Protein AF-A0A950Q764-F1 (afdb_monomer_lite)

Radius of gyration: 19.35 Å; chains: 1; bounding box: 44×57×38 Å

pLDDT: mean 78.66, std 14.97, range [42.09, 91.75]

Structure (mmCIF, N/CA/C/O backbone):
data_AF-A0A950Q764-F1
#
_entry.id   AF-A0A950Q764-F1
#
loop_
_atom_site.group_PDB
_atom_site.id
_atom_site.type_symbol
_atom_site.label_atom_id
_atom_site.label_alt_id
_atom_site.label_comp_id
_atom_site.label_asym_id
_atom_site.label_entity_id
_atom_site.label_seq_id
_atom_site.pdbx_PDB_ins_code
_atom_site.Cartn_x
_atom_site.Cartn_y
_atom_site.Cartn_z
_atom_site.occupancy
_atom_site.B_iso_or_equiv
_atom_site.auth_seq_id
_atom_site.auth_comp_id
_atom_site.auth_asym_id
_atom_site.auth_atom_id
_atom_site.pdbx_PDB_model_num
ATOM 1 N N . MET A 1 1 ? -4.752 4.961 -10.569 1.00 69.31 1 MET A N 1
ATOM 2 C CA . MET A 1 1 ? -4.796 4.994 -9.084 1.00 69.31 1 MET A CA 1
ATOM 3 C C . MET A 1 1 ? -5.908 4.125 -8.501 1.00 69.31 1 MET A C 1
ATOM 5 O O . MET A 1 1 ? -5.577 3.250 -7.717 1.00 69.31 1 MET A O 1
ATOM 9 N N . MET A 1 2 ? -7.181 4.282 -8.901 1.00 83.69 2 MET A N 1
ATOM 10 C CA . MET A 1 2 ? -8.283 3.459 -8.363 1.00 83.69 2 MET A CA 1
ATOM 11 C C . MET A 1 2 ? -8.080 1.952 -8.569 1.00 83.69 2 MET A C 1
ATOM 13 O O . MET A 1 2 ? -8.343 1.177 -7.660 1.00 83.69 2 MET A O 1
ATOM 17 N N . GLN A 1 3 ? -7.528 1.536 -9.712 1.00 87.12 3 GLN A N 1
ATOM 18 C CA . GLN A 1 3 ? -7.229 0.122 -9.975 1.00 87.12 3 GLN A CA 1
ATOM 19 C C . GLN A 1 3 ? -6.289 -0.501 -8.930 1.00 87.12 3 GLN A C 1
ATOM 21 O O . GLN A 1 3 ? -6.529 -1.628 -8.520 1.00 87.12 3 GLN A O 1
ATOM 26 N N . VAL A 1 4 ? -5.285 0.241 -8.440 1.00 86.62 4 VAL A N 1
ATOM 27 C CA . VAL A 1 4 ? -4.339 -0.244 -7.413 1.00 86.62 4 VAL A CA 1
ATOM 28 C C . VAL A 1 4 ? -5.055 -0.502 -6.097 1.00 86.62 4 VAL A C 1
ATOM 30 O O . VAL A 1 4 ? -4.861 -1.545 -5.479 1.00 86.62 4 VAL A O 1
ATOM 33 N N . LEU A 1 5 ? -5.919 0.429 -5.688 1.00 86.81 5 LEU A N 1
ATOM 34 C CA . LEU A 1 5 ? -6.732 0.260 -4.490 1.00 86.81 5 LEU A CA 1
ATOM 35 C C . LEU A 1 5 ? -7.678 -0.938 -4.633 1.00 86.81 5 LEU A C 1
ATOM 37 O O . LEU A 1 5 ? -7.762 -1.749 -3.720 1.00 86.81 5 LEU A O 1
ATOM 41 N N . VAL A 1 6 ? -8.343 -1.087 -5.782 1.00 88.81 6 VAL A N 1
ATOM 42 C CA . VAL A 1 6 ? -9.248 -2.216 -6.045 1.00 88.81 6 VAL A CA 1
ATOM 43 C C . VAL A 1 6 ? -8.496 -3.547 -6.050 1.00 88.81 6 VAL A C 1
ATOM 45 O O . VAL A 1 6 ? -8.977 -4.502 -5.450 1.00 88.81 6 VAL A O 1
ATOM 48 N N . ALA A 1 7 ? -7.320 -3.622 -6.676 1.00 89.88 7 ALA A N 1
ATOM 49 C CA . ALA A 1 7 ? -6.490 -4.826 -6.688 1.00 89.88 7 ALA A CA 1
ATOM 50 C C . ALA A 1 7 ? -6.086 -5.236 -5.264 1.00 89.88 7 ALA A C 1
ATOM 52 O O . ALA A 1 7 ? -6.306 -6.374 -4.855 1.00 89.88 7 ALA A O 1
ATOM 53 N N . LEU A 1 8 ? -5.581 -4.286 -4.470 1.00 88.75 8 LEU A N 1
ATOM 54 C CA . LEU A 1 8 ? -5.193 -4.531 -3.080 1.00 88.75 8 LEU A CA 1
ATOM 55 C C . LEU A 1 8 ? -6.392 -4.857 -2.175 1.00 88.75 8 LEU A C 1
ATOM 57 O O . LEU A 1 8 ? -6.277 -5.695 -1.284 1.00 88.75 8 LEU A O 1
ATOM 61 N N . ALA A 1 9 ? -7.551 -4.237 -2.407 1.00 87.81 9 ALA A N 1
ATOM 62 C CA . ALA A 1 9 ? -8.778 -4.545 -1.676 1.00 87.81 9 ALA A CA 1
ATOM 63 C C . ALA A 1 9 ? -9.300 -5.950 -2.013 1.00 87.81 9 ALA A C 1
ATOM 65 O O . ALA A 1 9 ? -9.686 -6.691 -1.112 1.00 87.81 9 ALA A O 1
ATOM 66 N N . ARG A 1 10 ? -9.250 -6.350 -3.292 1.00 88.56 10 ARG A N 1
ATOM 67 C CA . ARG A 1 10 ? -9.607 -7.706 -3.747 1.00 88.56 10 ARG A CA 1
ATOM 68 C C . ARG A 1 10 ? -8.662 -8.772 -3.206 1.00 88.56 10 ARG A C 1
ATOM 70 O O . ARG A 1 10 ? -9.107 -9.880 -2.938 1.00 88.56 10 ARG A O 1
ATOM 77 N N . ALA A 1 11 ? -7.391 -8.430 -3.007 1.00 88.12 11 ALA A N 1
ATOM 78 C CA . ALA A 1 11 ? -6.419 -9.314 -2.373 1.00 88.12 11 ALA A CA 1
ATOM 79 C C . ALA A 1 11 ? -6.758 -9.617 -0.899 1.00 88.12 11 ALA A C 1
ATOM 81 O O . ALA A 1 11 ? -6.200 -10.553 -0.338 1.00 88.12 11 ALA A O 1
ATOM 82 N N . ASN A 1 12 ? -7.665 -8.854 -0.270 1.00 84.62 12 ASN A N 1
ATOM 83 C CA . ASN A 1 12 ? -8.212 -9.105 1.067 1.00 84.62 12 ASN A CA 1
ATOM 84 C C . ASN A 1 12 ? -7.142 -9.407 2.140 1.00 84.62 12 ASN A C 1
ATOM 86 O O . ASN A 1 12 ? -7.274 -10.334 2.934 1.00 84.62 12 ASN A O 1
ATOM 90 N N . GLY A 1 13 ? -6.050 -8.637 2.143 1.00 83.88 13 GLY A N 1
ATOM 91 C CA . GLY A 1 13 ? -4.929 -8.832 3.070 1.00 83.88 13 GLY A CA 1
ATOM 92 C C . GLY A 1 13 ? -3.786 -9.703 2.544 1.00 83.88 13 GLY A C 1
ATOM 93 O O . GLY A 1 13 ? -2.748 -9.783 3.203 1.00 83.88 13 GLY A O 1
ATOM 94 N N . ALA A 1 14 ? -3.913 -10.300 1.357 1.00 88.25 14 ALA A N 1
ATOM 95 C CA . ALA A 1 14 ? -2.788 -10.927 0.674 1.00 88.25 14 ALA A CA 1
ATOM 96 C C . ALA A 1 14 ? -1.778 -9.881 0.173 1.00 88.25 14 ALA A C 1
ATOM 98 O O . ALA A 1 14 ? -2.097 -8.70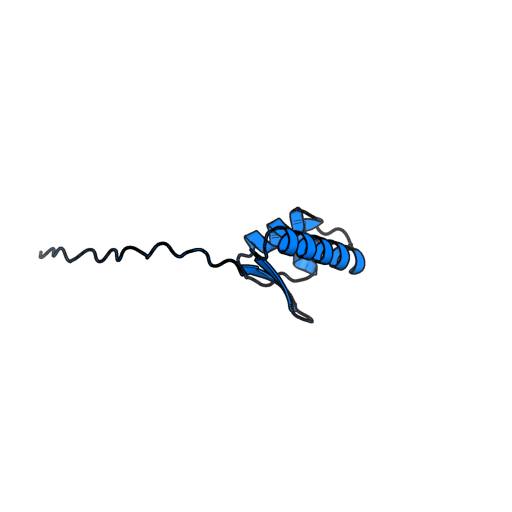9 -0.056 1.00 88.25 14 ALA A O 1
ATOM 99 N N . VAL A 1 15 ? -0.530 -10.321 0.022 1.00 91.25 15 VAL A N 1
ATOM 100 C CA . VAL A 1 15 ? 0.564 -9.486 -0.474 1.00 91.25 15 VAL A CA 1
ATOM 101 C C . VAL A 1 15 ? 0.560 -9.537 -1.996 1.00 91.25 15 VAL A C 1
ATOM 103 O O . VAL A 1 15 ? 0.683 -10.612 -2.577 1.00 91.25 15 VAL A O 1
ATOM 106 N N . LEU A 1 16 ? 0.439 -8.379 -2.642 1.00 91.12 16 LEU A N 1
ATOM 107 C CA . LEU A 1 16 ? 0.600 -8.254 -4.086 1.00 91.12 16 LEU A CA 1
ATOM 108 C C . LEU A 1 16 ? 2.010 -7.778 -4.412 1.00 91.12 16 LEU A C 1
ATOM 110 O O . LEU A 1 16 ? 2.434 -6.700 -3.984 1.00 91.12 16 LEU A O 1
ATOM 114 N N . SER A 1 17 ? 2.727 -8.572 -5.201 1.00 90.94 17 SER A N 1
ATOM 115 C CA . SER A 1 17 ? 4.034 -8.194 -5.730 1.00 90.94 17 SER A CA 1
ATOM 116 C C . SER A 1 17 ? 3.936 -7.046 -6.725 1.00 90.94 17 SER A C 1
ATOM 118 O O . SER A 1 17 ? 2.870 -6.732 -7.260 1.00 90.94 17 SER A O 1
ATOM 120 N N . ARG A 1 18 ? 5.075 -6.398 -6.978 1.00 87.31 18 ARG A N 1
ATOM 121 C CA . ARG A 1 18 ? 5.149 -5.273 -7.912 1.00 87.31 18 ARG A CA 1
ATOM 122 C C . ARG A 1 18 ? 4.711 -5.693 -9.320 1.00 87.31 18 ARG A C 1
ATOM 124 O O . ARG A 1 18 ? 3.874 -5.016 -9.908 1.00 87.31 18 ARG A O 1
ATOM 131 N N . ASP A 1 19 ? 5.192 -6.836 -9.798 1.00 87.25 19 ASP A N 1
ATOM 132 C CA . ASP A 1 19 ? 4.803 -7.425 -11.084 1.00 87.25 19 ASP A CA 1
ATOM 133 C C . ASP A 1 19 ? 3.308 -7.735 -11.156 1.00 87.25 19 ASP A C 1
ATOM 135 O O . ASP A 1 19 ? 2.658 -7.457 -12.161 1.00 87.25 19 ASP A O 1
ATOM 139 N N . GLU A 1 20 ? 2.727 -8.230 -10.063 1.00 88.94 20 GLU A N 1
ATOM 140 C CA . GLU A 1 20 ? 1.300 -8.535 -10.001 1.00 88.94 20 GLU A CA 1
ATOM 141 C C . GLU A 1 20 ? 0.449 -7.259 -10.047 1.00 88.94 20 GLU A C 1
ATOM 143 O O . GLU A 1 20 ? -0.556 -7.201 -10.756 1.00 88.94 20 GLU A O 1
ATOM 148 N N . LEU A 1 21 ? 0.883 -6.191 -9.372 1.00 87.69 21 LEU A N 1
ATOM 149 C CA . LEU A 1 21 ? 0.252 -4.876 -9.488 1.00 87.69 21 LEU A CA 1
ATOM 150 C C . LEU A 1 21 ? 0.363 -4.315 -10.909 1.00 87.69 21 LEU A C 1
ATOM 152 O O . LEU A 1 21 ? -0.625 -3.794 -11.427 1.00 87.69 21 LEU A O 1
ATOM 156 N N . ILE A 1 22 ? 1.527 -4.443 -11.553 1.00 88.06 22 ILE A N 1
ATOM 157 C CA . ILE A 1 22 ? 1.734 -4.037 -12.952 1.00 88.06 22 ILE A CA 1
ATOM 158 C C . ILE A 1 22 ? 0.782 -4.808 -13.875 1.00 88.06 22 ILE A C 1
ATOM 160 O O . ILE A 1 22 ? 0.081 -4.212 -14.698 1.00 88.06 22 ILE A O 1
ATOM 164 N N . ARG A 1 23 ? 0.692 -6.126 -13.695 1.00 88.31 23 ARG A N 1
ATOM 165 C CA . ARG A 1 23 ? -0.180 -7.008 -14.471 1.00 88.31 23 ARG A CA 1
ATOM 166 C C . ARG A 1 23 ? -1.655 -6.649 -14.295 1.00 88.31 23 ARG A C 1
ATOM 168 O O . ARG A 1 23 ? -2.348 -6.450 -15.288 1.00 88.31 23 ARG A O 1
ATOM 175 N N . GLN A 1 24 ? -2.128 -6.508 -13.055 1.00 88.50 24 GLN A N 1
ATOM 176 C CA . GLN A 1 24 ? -3.543 -6.259 -12.760 1.00 88.50 24 GLN A CA 1
ATOM 177 C C . GLN A 1 24 ? -3.999 -4.828 -13.075 1.00 88.50 24 GLN A C 1
ATOM 179 O O . GLN A 1 24 ? -5.124 -4.628 -13.527 1.00 88.50 24 GLN A O 1
ATOM 184 N N . CYS A 1 25 ? -3.162 -3.821 -12.817 1.00 86.75 25 CYS A N 1
ATOM 185 C CA . CYS A 1 25 ? -3.575 -2.419 -12.931 1.00 86.75 25 CYS A CA 1
ATOM 186 C C . CYS A 1 25 ? -3.190 -1.788 -14.271 1.00 86.75 25 CYS A C 1
ATOM 188 O O . CYS A 1 25 ? -3.895 -0.901 -14.745 1.00 86.75 25 CYS A O 1
ATOM 190 N N . TRP A 1 26 ? -2.098 -2.240 -14.889 1.00 87.50 26 TRP A N 1
ATOM 191 C CA . TRP A 1 26 ? -1.580 -1.678 -16.140 1.00 87.50 26 TRP A CA 1
ATOM 192 C C . TRP A 1 26 ? -1.563 -2.679 -17.299 1.00 87.50 26 TRP A C 1
ATOM 194 O O . TRP A 1 26 ? -1.064 -2.350 -18.375 1.00 87.50 26 TRP A O 1
ATOM 204 N N . GLY A 1 27 ? -2.117 -3.882 -17.112 1.00 83.50 27 GLY A N 1
ATOM 205 C CA . GLY A 1 27 ? -2.239 -4.882 -18.175 1.00 83.50 27 GLY A CA 1
ATOM 206 C C . GLY A 1 27 ? -0.891 -5.371 -18.705 1.00 83.50 27 GLY A C 1
ATOM 207 O O . GLY A 1 27 ? -0.786 -5.687 -19.884 1.00 83.50 27 GLY A O 1
ATOM 208 N N . GLY A 1 28 ? 0.153 -5.363 -17.869 1.00 74.69 28 GLY A N 1
ATOM 209 C CA . GLY A 1 28 ? 1.501 -5.779 -18.271 1.00 74.69 28 GLY A CA 1
ATOM 210 C C . GLY A 1 28 ? 2.306 -4.717 -19.027 1.00 74.69 28 GLY A C 1
ATOM 211 O O . GLY A 1 28 ? 3.375 -5.026 -19.547 1.00 74.69 28 GLY A O 1
ATOM 212 N N . ARG A 1 29 ? 1.839 -3.460 -19.090 1.00 81.62 29 ARG A N 1
ATOM 213 C CA . ARG A 1 29 ? 2.680 -2.354 -19.578 1.00 81.62 29 ARG A CA 1
ATOM 214 C C . ARG A 1 29 ? 3.867 -2.146 -18.643 1.00 81.62 29 ARG A C 1
ATOM 216 O O . ARG A 1 29 ? 3.716 -2.230 -17.429 1.00 81.62 29 ARG A O 1
ATOM 223 N N . ILE A 1 30 ? 5.023 -1.806 -19.209 1.00 76.12 30 ILE A N 1
ATOM 224 C CA . ILE A 1 30 ? 6.205 -1.441 -18.427 1.00 76.12 30 ILE A CA 1
ATOM 225 C C . ILE A 1 30 ? 5.905 -0.121 -17.715 1.00 76.12 30 ILE A C 1
ATOM 227 O O . ILE A 1 30 ? 5.709 0.912 -18.355 1.00 76.12 30 ILE A O 1
ATOM 231 N N . VAL A 1 31 ? 5.832 -0.169 -16.387 1.00 82.44 31 VAL A N 1
ATOM 232 C CA . VAL A 1 31 ? 5.624 1.005 -15.537 1.00 82.44 31 VAL A CA 1
ATOM 233 C C . VAL A 1 31 ? 6.831 1.148 -14.625 1.00 82.44 31 VAL A C 1
ATOM 235 O O . VAL A 1 31 ? 7.224 0.183 -13.973 1.00 82.44 31 VAL A O 1
ATOM 238 N N . GLY A 1 32 ? 7.402 2.351 -14.569 1.00 82.88 32 GLY A N 1
ATOM 239 C CA . GLY A 1 32 ? 8.495 2.653 -13.649 1.00 82.88 32 GLY A CA 1
ATOM 240 C C . GLY A 1 32 ? 8.057 2.543 -12.188 1.00 82.88 32 GLY A C 1
ATOM 241 O O . GLY A 1 32 ? 6.895 2.791 -11.843 1.00 82.88 32 GLY A O 1
ATOM 242 N N . ASP A 1 33 ? 8.998 2.196 -11.317 1.00 83.38 33 ASP A N 1
ATOM 243 C CA . ASP A 1 33 ? 8.787 2.116 -9.872 1.00 83.38 33 ASP A CA 1
ATOM 244 C C . ASP A 1 33 ? 8.274 3.440 -9.275 1.00 83.38 33 ASP A C 1
ATOM 246 O O . ASP A 1 33 ? 7.396 3.408 -8.407 1.00 83.38 33 ASP A O 1
ATOM 250 N N . ASP A 1 34 ? 8.699 4.586 -9.813 1.00 86.94 34 ASP A N 1
ATOM 251 C CA . ASP A 1 34 ? 8.191 5.916 -9.465 1.00 86.94 34 ASP A CA 1
ATOM 252 C C . ASP A 1 34 ? 6.671 6.035 -9.601 1.00 86.94 34 ASP A C 1
ATOM 254 O O . ASP A 1 34 ? 5.999 6.612 -8.742 1.00 86.94 34 ASP A O 1
ATOM 258 N N . ALA A 1 35 ? 6.093 5.472 -10.665 1.00 87.12 35 ALA A N 1
ATOM 259 C CA . ALA A 1 35 ? 4.656 5.543 -10.908 1.00 87.12 35 ALA A CA 1
ATOM 260 C C . ALA A 1 35 ? 3.873 4.704 -9.891 1.00 87.12 35 ALA A C 1
ATOM 262 O O . ALA A 1 35 ? 2.804 5.120 -9.424 1.00 87.12 35 ALA A O 1
ATOM 263 N N . ILE A 1 36 ? 4.420 3.545 -9.516 1.00 86.50 36 ILE A N 1
ATOM 264 C CA . ILE A 1 36 ? 3.854 2.668 -8.487 1.00 86.50 36 ILE A CA 1
ATOM 265 C C . ILE A 1 36 ? 3.935 3.366 -7.134 1.00 86.50 36 ILE A C 1
ATOM 267 O O . ILE A 1 36 ? 2.923 3.466 -6.441 1.00 86.50 36 ILE A O 1
ATOM 271 N N . ASN A 1 37 ? 5.094 3.933 -6.798 1.00 88.44 37 ASN A N 1
ATOM 272 C CA . ASN A 1 37 ? 5.289 4.699 -5.574 1.00 88.44 37 ASN A CA 1
ATOM 273 C C . ASN A 1 37 ? 4.322 5.889 -5.500 1.00 88.44 37 ASN A C 1
ATOM 275 O O . ASN A 1 37 ? 3.653 6.059 -4.483 1.00 88.44 37 ASN A O 1
ATOM 279 N N . ARG A 1 38 ? 4.142 6.655 -6.587 1.00 89.62 38 ARG A N 1
ATOM 280 C CA . ARG A 1 38 ? 3.146 7.741 -6.655 1.00 89.62 38 ARG A CA 1
ATOM 281 C C . ARG A 1 38 ? 1.727 7.242 -6.417 1.00 89.62 38 ARG A C 1
ATOM 283 O O . ARG A 1 38 ? 0.979 7.870 -5.668 1.00 89.62 38 ARG A O 1
ATOM 290 N N . CYS A 1 39 ? 1.346 6.128 -7.043 1.00 89.88 39 CYS A N 1
ATOM 291 C CA . CYS A 1 39 ? 0.022 5.543 -6.852 1.00 89.88 39 CYS A CA 1
ATOM 292 C C . CYS A 1 39 ? -0.189 5.106 -5.401 1.00 89.88 39 CYS A C 1
ATOM 294 O O . CYS A 1 39 ? -1.213 5.449 -4.816 1.00 89.88 39 CYS A O 1
ATOM 296 N N . VAL A 1 40 ? 0.780 4.407 -4.809 1.00 88.69 40 VAL A N 1
ATOM 297 C CA . VAL A 1 40 ? 0.720 3.951 -3.416 1.00 88.69 40 VAL A CA 1
ATOM 298 C C . VAL A 1 40 ? 0.651 5.139 -2.455 1.00 88.69 40 VAL A C 1
ATOM 300 O O . VAL A 1 40 ? -0.188 5.138 -1.557 1.00 88.69 40 VAL A O 1
ATOM 303 N N . SER A 1 41 ? 1.446 6.189 -2.670 1.00 90.94 41 SER A N 1
ATOM 304 C CA . SER A 1 41 ? 1.382 7.421 -1.873 1.00 90.94 41 SER A CA 1
ATOM 305 C C . SER A 1 41 ? 0.010 8.091 -1.955 1.00 90.94 41 SER A C 1
ATOM 307 O O . SER A 1 41 ? -0.539 8.490 -0.932 1.00 90.94 41 SER A O 1
ATOM 309 N N . LYS A 1 42 ? -0.599 8.149 -3.146 1.00 90.50 42 LYS A N 1
ATOM 310 C CA . LYS A 1 42 ? -1.958 8.682 -3.324 1.00 90.50 42 LYS A CA 1
ATOM 311 C C . LYS A 1 42 ? -2.999 7.839 -2.578 1.00 90.50 42 LYS A C 1
ATOM 313 O O . LYS A 1 42 ? -3.895 8.386 -1.946 1.00 90.50 42 LYS A O 1
ATOM 318 N N . VAL A 1 43 ? -2.871 6.511 -2.622 1.00 89.00 43 VAL A N 1
ATOM 319 C CA . VAL A 1 43 ? -3.762 5.598 -1.888 1.00 89.00 43 VAL A CA 1
ATOM 320 C C . VAL A 1 43 ? -3.603 5.768 -0.374 1.00 89.00 43 VAL A C 1
ATOM 322 O O . VAL A 1 43 ? -4.605 5.777 0.334 1.00 89.00 43 VAL A O 1
ATOM 325 N N . ARG A 1 44 ? -2.380 5.980 0.129 1.00 88.88 44 ARG A N 1
ATOM 326 C CA . ARG A 1 44 ? -2.1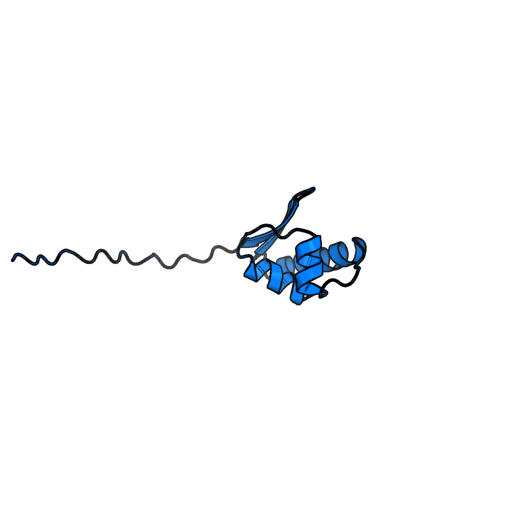45 6.310 1.546 1.00 88.88 44 ARG A CA 1
ATOM 327 C C . ARG A 1 44 ? -2.803 7.623 1.959 1.00 88.88 44 ARG A C 1
ATOM 329 O O . ARG A 1 44 ? -3.395 7.683 3.026 1.00 88.88 44 ARG A O 1
ATOM 336 N N . GLN A 1 45 ? -2.763 8.646 1.107 1.00 89.19 45 GLN A N 1
ATOM 337 C CA . GLN A 1 45 ? -3.481 9.898 1.369 1.00 89.19 45 GLN A CA 1
ATOM 338 C C . GLN A 1 45 ? -4.998 9.680 1.442 1.00 89.19 45 GLN A C 1
ATOM 340 O O . GLN A 1 45 ? -5.652 10.225 2.322 1.00 89.19 45 GLN A O 1
ATOM 345 N N . LEU A 1 46 ? -5.564 8.853 0.556 1.00 87.69 46 LEU A N 1
ATOM 346 C CA . LEU A 1 46 ? -6.991 8.511 0.603 1.00 87.69 46 LEU A CA 1
ATOM 347 C C . LEU A 1 46 ? -7.366 7.745 1.879 1.00 87.69 46 LEU A C 1
ATOM 349 O O . LEU A 1 46 ? -8.437 7.975 2.431 1.00 87.69 46 LEU A O 1
ATOM 353 N N . ALA A 1 47 ? -6.492 6.856 2.351 1.00 86.25 47 ALA A N 1
ATOM 354 C CA . ALA A 1 47 ? -6.681 6.153 3.615 1.00 86.25 47 ALA A CA 1
ATOM 355 C C . ALA A 1 47 ? -6.735 7.113 4.814 1.00 86.25 47 ALA A C 1
ATOM 357 O O . ALA A 1 47 ? -7.570 6.942 5.702 1.00 86.25 47 ALA A O 1
ATOM 358 N N . ASP A 1 48 ? -5.872 8.131 4.818 1.00 85.69 48 ASP A N 1
ATOM 359 C CA . ASP A 1 48 ? -5.827 9.148 5.871 1.00 85.69 48 ASP A CA 1
ATOM 360 C C . ASP A 1 48 ? -7.090 10.026 5.865 1.00 85.69 48 ASP A C 1
ATOM 362 O O . ASP A 1 48 ? -7.751 10.168 6.893 1.00 85.69 48 ASP A O 1
ATOM 366 N N . LEU A 1 49 ? -7.516 10.486 4.681 1.00 85.31 49 LEU A N 1
ATOM 367 C CA . LEU A 1 49 ? -8.773 11.225 4.496 1.00 85.31 49 LEU A CA 1
ATOM 368 C C . LEU A 1 49 ? -10.009 10.409 4.906 1.00 85.31 49 LEU A C 1
ATOM 370 O O . LEU A 1 49 ? -10.989 10.965 5.392 1.00 85.31 49 LEU A O 1
ATOM 374 N N . GLY A 1 50 ? -9.966 9.088 4.719 1.00 78.50 50 GLY A N 1
ATOM 375 C CA . GLY A 1 50 ? -11.020 8.151 5.107 1.00 78.50 50 GLY A CA 1
ATOM 376 C C . GLY A 1 50 ? -11.000 7.742 6.583 1.00 78.50 50 GLY A C 1
ATOM 377 O O . GLY A 1 50 ? -11.573 6.706 6.920 1.00 78.50 50 GLY A O 1
ATOM 378 N N . GLY A 1 51 ? -10.302 8.478 7.455 1.00 81.38 51 GLY A N 1
ATOM 379 C CA . GLY A 1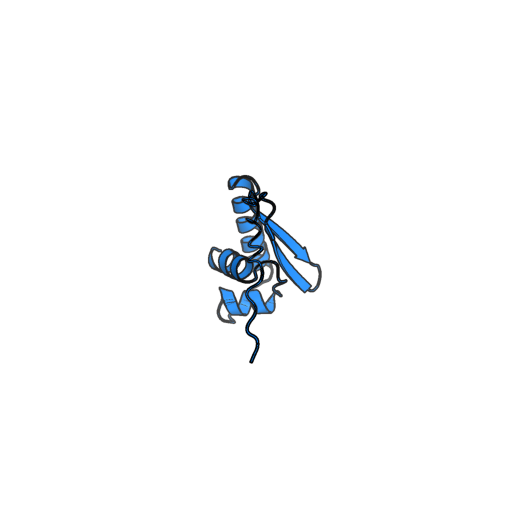 51 ? -10.264 8.196 8.892 1.00 81.38 51 GLY A CA 1
ATOM 380 C C . GLY A 1 51 ? -9.521 6.906 9.247 1.00 81.38 51 GLY A C 1
ATOM 381 O O . GLY A 1 51 ? -9.886 6.230 10.206 1.00 81.38 51 GLY A O 1
ATOM 382 N N . LYS A 1 52 ? -8.495 6.535 8.468 1.00 79.00 52 LYS A N 1
ATOM 383 C CA . LYS A 1 52 ? -7.670 5.328 8.671 1.00 79.00 52 LYS A CA 1
ATOM 384 C C . LYS A 1 52 ? -8.450 4.007 8.602 1.00 79.00 52 LYS A C 1
ATOM 386 O O . LYS A 1 52 ? -8.053 3.015 9.206 1.00 79.00 52 LYS A O 1
ATOM 391 N N . ALA A 1 53 ? -9.525 3.943 7.813 1.00 82.88 53 ALA A N 1
ATOM 392 C CA . ALA A 1 53 ? -10.293 2.706 7.613 1.00 82.88 53 ALA A CA 1
ATOM 393 C C . ALA A 1 53 ? -9.431 1.518 7.120 1.00 82.88 53 ALA A C 1
ATOM 395 O O . ALA A 1 53 ? -9.703 0.354 7.434 1.00 82.88 53 ALA A O 1
ATOM 396 N N . PHE A 1 54 ? -8.366 1.800 6.371 1.00 86.44 54 PHE A N 1
ATOM 397 C CA . PHE A 1 54 ? -7.381 0.827 5.907 1.00 86.44 54 PHE A CA 1
ATOM 398 C C . PHE A 1 54 ? -5.977 1.442 5.885 1.00 86.44 54 PHE A C 1
ATOM 400 O O . PHE A 1 54 ? -5.822 2.655 5.915 1.00 86.44 54 PHE A O 1
ATOM 407 N N . GLU A 1 55 ? -4.954 0.601 5.823 1.00 89.19 55 GLU A N 1
ATOM 408 C CA . GLU A 1 55 ? -3.540 0.954 5.787 1.00 89.19 55 GLU A CA 1
ATOM 409 C C . GLU A 1 55 ? -2.842 0.158 4.677 1.00 89.19 55 GLU A C 1
ATOM 411 O O . GLU A 1 55 ? -3.158 -1.010 4.441 1.00 89.19 55 GLU A O 1
ATOM 416 N N . ILE A 1 56 ? -1.889 0.792 3.987 1.00 89.19 56 ILE A N 1
ATOM 417 C CA . ILE A 1 56 ? -1.066 0.137 2.963 1.00 89.19 56 ILE A CA 1
ATOM 418 C C . ILE A 1 56 ? 0.346 -0.083 3.496 1.00 89.19 56 ILE A C 1
ATOM 420 O O . ILE A 1 56 ? 1.156 0.849 3.584 1.00 89.19 56 ILE A O 1
ATOM 424 N N . GLU A 1 57 ? 0.653 -1.341 3.768 1.00 89.81 57 GLU A N 1
ATOM 425 C CA . GLU A 1 57 ? 1.949 -1.807 4.230 1.00 89.81 57 GLU A CA 1
ATOM 426 C C . GLU A 1 57 ? 2.846 -2.149 3.037 1.00 89.81 57 GLU A C 1
ATOM 428 O O . GLU A 1 57 ? 2.423 -2.785 2.067 1.00 89.81 57 GLU A O 1
ATOM 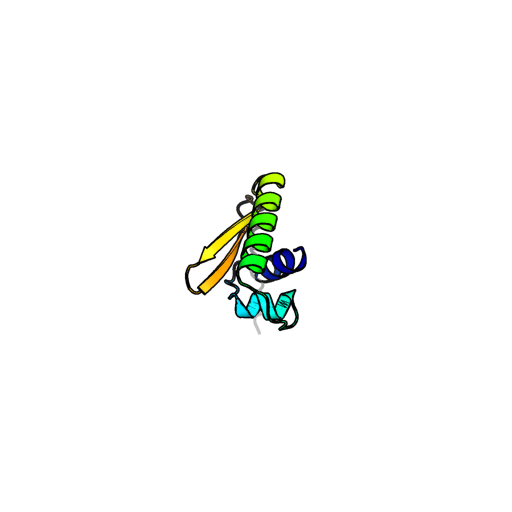433 N N . THR A 1 58 ? 4.102 -1.716 3.103 1.00 90.75 58 THR A N 1
ATOM 434 C CA . THR A 1 58 ? 5.118 -2.071 2.110 1.00 90.75 58 THR A CA 1
ATOM 435 C C . THR A 1 58 ? 6.012 -3.144 2.701 1.00 90.75 58 THR A C 1
ATOM 437 O O . THR A 1 58 ? 6.720 -2.891 3.671 1.00 90.75 58 THR A O 1
ATOM 440 N N . ILE A 1 59 ? 5.996 -4.327 2.092 1.00 88.44 59 ILE A N 1
ATOM 441 C CA . ILE A 1 59 ? 6.862 -5.435 2.477 1.00 88.44 59 ILE A CA 1
ATOM 442 C C . ILE A 1 59 ? 8.094 -5.384 1.570 1.00 88.44 59 ILE A C 1
ATOM 444 O O . ILE A 1 59 ? 7.977 -5.639 0.361 1.00 88.44 59 ILE A O 1
ATOM 448 N N . P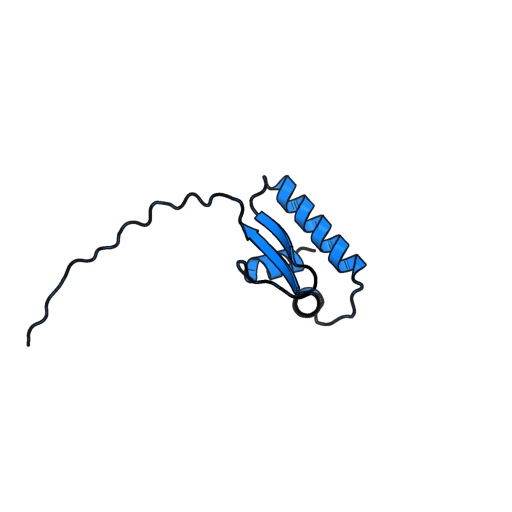RO A 1 60 ? 9.275 -5.026 2.106 1.00 84.38 60 PRO A N 1
ATOM 449 C CA . PRO A 1 60 ? 10.479 -4.887 1.303 1.00 84.38 60 PRO A CA 1
ATOM 450 C C . PRO A 1 60 ? 10.770 -6.200 0.575 1.00 84.38 60 PRO A C 1
ATOM 452 O O . PRO A 1 60 ? 10.663 -7.277 1.154 1.00 84.38 60 PRO A O 1
ATOM 455 N N . ARG A 1 61 ? 11.129 -6.100 -0.710 1.00 83.75 61 ARG A N 1
ATOM 456 C CA . ARG A 1 61 ? 11.436 -7.231 -1.609 1.00 83.75 61 ARG A CA 1
ATOM 457 C C . ARG A 1 61 ? 10.273 -8.181 -1.934 1.00 83.75 61 ARG A C 1
ATOM 459 O O . ARG A 1 61 ? 10.474 -9.067 -2.752 1.00 83.75 61 ARG A O 1
ATOM 466 N N . VAL A 1 62 ? 9.076 -7.984 -1.373 1.00 86.44 62 VAL A N 1
ATOM 467 C CA . VAL A 1 62 ? 7.908 -8.839 -1.660 1.00 86.44 62 VAL A CA 1
ATOM 468 C C . VAL A 1 62 ? 6.820 -8.067 -2.397 1.00 86.44 62 VAL A C 1
ATOM 470 O O . VAL A 1 62 ? 6.356 -8.522 -3.441 1.00 86.44 62 VAL A O 1
ATOM 473 N N . GLY A 1 63 ? 6.423 -6.892 -1.896 1.00 88.88 63 GLY A N 1
ATOM 474 C CA . GLY A 1 63 ? 5.338 -6.120 -2.499 1.00 88.88 63 GLY A CA 1
ATOM 475 C C . GLY A 1 63 ? 4.561 -5.252 -1.517 1.00 88.88 63 GLY A C 1
ATOM 476 O O . GLY A 1 63 ? 5.122 -4.662 -0.594 1.00 88.88 63 GLY A O 1
ATOM 477 N N . TYR A 1 64 ? 3.255 -5.158 -1.743 1.00 91.19 64 TYR A N 1
ATOM 478 C CA . TYR A 1 64 ? 2.345 -4.291 -1.004 1.00 91.19 64 TYR A CA 1
ATOM 479 C C . TYR A 1 64 ? 1.164 -5.091 -0.465 1.00 91.19 64 TYR A C 1
ATOM 481 O O . TYR A 1 64 ? 0.636 -5.974 -1.140 1.00 91.19 64 TYR A O 1
ATOM 489 N N . ARG A 1 65 ? 0.731 -4.756 0.748 1.00 89.69 65 ARG A N 1
ATOM 490 C CA . ARG A 1 65 ? -0.418 -5.368 1.415 1.00 89.69 65 ARG A CA 1
ATOM 491 C C . ARG A 1 65 ? -1.368 -4.283 1.895 1.00 89.69 65 ARG A C 1
ATOM 493 O O . ARG A 1 65 ? -0.928 -3.278 2.447 1.00 89.69 65 ARG A O 1
ATOM 500 N N . LEU A 1 66 ? -2.667 -4.501 1.721 1.00 91.75 66 LEU A N 1
ATOM 501 C CA . LEU A 1 66 ? -3.697 -3.670 2.340 1.00 91.75 66 LEU A CA 1
ATOM 502 C C . LEU A 1 66 ? -4.192 -4.352 3.612 1.00 91.75 66 LEU A C 1
ATOM 504 O O . LEU A 1 66 ? -4.676 -5.480 3.566 1.00 91.75 66 LEU A O 1
ATOM 508 N N . ARG A 1 67 ? -4.081 -3.662 4.746 1.00 87.81 67 ARG A N 1
ATOM 509 C CA . ARG A 1 67 ? -4.658 -4.076 6.028 1.00 87.81 67 ARG A CA 1
ATOM 510 C C . ARG A 1 67 ? -5.846 -3.187 6.352 1.00 87.81 67 ARG A C 1
ATOM 512 O O . ARG A 1 67 ? -5.778 -1.975 6.205 1.00 87.81 67 ARG A O 1
ATOM 519 N N . ARG A 1 68 ? -6.952 -3.771 6.797 1.00 83.56 68 ARG A N 1
ATOM 520 C CA . ARG A 1 68 ? -8.087 -2.996 7.311 1.00 83.56 68 ARG A CA 1
ATOM 521 C C . ARG A 1 68 ? -7.779 -2.643 8.767 1.00 83.56 68 ARG A C 1
ATOM 523 O O . ARG A 1 68 ? -7.593 -3.548 9.572 1.00 83.56 68 ARG A O 1
ATOM 530 N N . THR A 1 69 ? -7.668 -1.350 9.063 1.00 73.25 69 THR A N 1
ATOM 531 C CA . THR A 1 69 ? -7.407 -0.820 10.418 1.00 73.25 69 THR A CA 1
ATOM 532 C C . THR A 1 69 ? -8.695 -0.380 11.100 1.00 73.25 69 THR A C 1
ATOM 534 O O . THR A 1 69 ? -8.758 -0.322 12.325 1.00 73.25 69 THR A O 1
ATOM 537 N N . GLY A 1 70 ? -9.757 -0.137 10.328 1.00 63.62 70 GLY A N 1
ATOM 538 C CA . GLY A 1 70 ? -11.075 0.079 10.892 1.00 63.62 70 GLY A CA 1
ATOM 539 C C . GLY A 1 70 ? -11.506 -1.164 11.654 1.00 63.62 70 GLY A C 1
ATOM 540 O O . GLY A 1 70 ? -11.597 -2.247 11.070 1.00 63.62 70 GLY A O 1
ATOM 541 N N . THR A 1 71 ? -11.795 -0.995 12.944 1.00 48.91 71 THR A N 1
ATOM 542 C CA . THR A 1 71 ? -12.674 -1.885 13.691 1.00 48.91 71 THR A CA 1
ATOM 543 C C . THR A 1 71 ? -13.953 -1.986 12.870 1.00 48.91 71 THR A C 1
ATOM 545 O O . THR A 1 71 ? -14.832 -1.132 12.939 1.00 48.91 71 THR A O 1
ATOM 548 N N . CYS A 1 72 ? -14.050 -3.011 12.024 1.00 42.09 72 CYS A N 1
ATOM 549 C CA . CYS A 1 72 ? -15.353 -3.542 11.699 1.00 42.09 72 CYS A CA 1
ATOM 550 C C . CYS A 1 72 ? -15.912 -3.868 13.074 1.00 42.09 72 CYS A C 1
ATOM 552 O O . CYS A 1 72 ? -15.348 -4.724 13.754 1.00 42.09 72 CYS A O 1
ATOM 554 N N . ALA A 1 73 ? -16.899 -3.103 13.541 1.00 47.03 73 ALA A N 1
ATOM 555 C CA . ALA A 1 73 ? -17.717 -3.557 14.640 1.00 47.03 73 ALA A CA 1
ATOM 556 C C . ALA A 1 73 ? -18.217 -4.924 14.181 1.00 47.03 73 ALA A C 1
ATOM 558 O O . ALA A 1 73 ? -19.066 -5.025 13.296 1.00 47.03 73 ALA A O 1
ATOM 559 N N . THR A 1 74 ? -17.558 -5.972 14.667 1.00 43.22 74 THR A N 1
ATOM 560 C CA . THR A 1 74 ? -18.038 -7.331 14.579 1.00 43.22 74 THR A CA 1
ATOM 561 C C . THR A 1 74 ? -19.383 -7.245 15.270 1.00 43.22 74 THR A C 1
ATOM 563 O O . THR A 1 74 ? -19.445 -7.132 16.494 1.00 43.22 74 THR A O 1
ATOM 566 N N . LEU A 1 75 ? -20.466 -7.177 14.491 1.00 50.28 75 LEU A N 1
ATOM 567 C CA . LEU A 1 75 ? -21.760 -7.558 15.027 1.00 50.28 75 LEU A CA 1
ATOM 568 C C . LEU A 1 75 ? -21.515 -8.921 15.670 1.00 50.28 75 LEU A C 1
ATOM 570 O O . LEU A 1 75 ? -20.900 -9.762 15.006 1.00 50.28 75 LEU A O 1
ATOM 574 N N . PRO A 1 76 ? -21.872 -9.108 16.951 1.00 50.94 76 PRO A N 1
ATOM 575 C CA . PRO A 1 76 ? -21.603 -10.353 17.642 1.00 50.94 76 PRO A CA 1
ATOM 576 C C . PRO A 1 76 ? -22.131 -11.477 16.761 1.00 50.94 76 PRO A C 1
ATOM 578 O O . PRO A 1 76 ? -23.327 -11.517 16.461 1.00 50.94 76 PRO A O 1
ATOM 581 N N . GLU A 1 77 ? -21.218 -12.324 16.279 1.00 54.34 77 GLU A N 1
ATOM 582 C CA . GLU A 1 77 ? -21.553 -13.540 15.555 1.00 54.34 77 GLU A CA 1
ATOM 583 C C . GLU A 1 77 ? -22.568 -14.272 16.422 1.00 54.34 77 GLU A C 1
ATOM 585 O O . GLU A 1 77 ? -22.264 -14.762 17.515 1.00 54.34 77 GLU A O 1
ATOM 590 N N . THR A 1 78 ? -23.826 -14.231 15.985 1.00 56.03 78 THR A N 1
ATOM 591 C CA . THR A 1 78 ? -24.903 -14.930 16.659 1.00 56.03 78 THR A CA 1
ATOM 592 C C . THR A 1 78 ? -24.523 -16.392 16.566 1.00 56.03 78 THR A C 1
ATOM 594 O O . THR A 1 78 ? -24.485 -16.952 15.474 1.00 56.03 78 THR A O 1
ATOM 597 N N . ARG A 1 79 ? -24.154 -16.976 17.712 1.00 53.94 79 ARG A N 1
ATOM 598 C CA . ARG A 1 79 ? -23.874 -18.401 17.864 1.00 53.94 79 ARG A CA 1
ATOM 599 C C . ARG A 1 79 ? -25.028 -19.177 17.244 1.00 53.94 79 ARG A C 1
ATOM 601 O O . ARG A 1 79 ? -26.053 -19.380 17.890 1.00 53.94 79 ARG A O 1
ATOM 608 N N . GLN A 1 80 ? -24.851 -19.649 16.018 1.00 54.25 80 GLN A N 1
ATOM 609 C CA . GLN A 1 80 ? -25.751 -20.615 15.415 1.00 54.25 80 GLN A CA 1
ATOM 610 C C . GLN A 1 80 ? -25.353 -21.994 15.941 1.00 54.25 80 GLN A C 1
ATOM 612 O O . GLN A 1 80 ? -24.814 -22.842 15.242 1.00 54.25 80 GLN A O 1
ATOM 617 N N . ASN A 1 81 ? -25.585 -22.178 17.242 1.00 55.56 81 ASN A N 1
ATOM 618 C CA . ASN A 1 81 ? -25.612 -23.480 17.878 1.00 55.56 81 ASN A CA 1
ATOM 619 C C . ASN A 1 81 ? -26.958 -24.118 17.516 1.00 55.56 81 ASN A C 1
ATOM 621 O O . ASN A 1 81 ? -27.909 -24.065 18.299 1.00 55.56 81 ASN A O 1
ATOM 625 N N . VAL A 1 82 ? -27.064 -24.660 16.300 1.00 58.62 82 VAL A N 1
ATOM 626 C CA . VAL A 1 82 ? -28.175 -25.551 15.958 1.00 58.62 82 VAL A CA 1
ATOM 627 C C . VAL A 1 82 ? -27.885 -26.872 16.654 1.00 58.62 82 VAL A C 1
ATOM 629 O O . VAL A 1 82 ? -27.053 -27.671 16.228 1.00 58.62 82 VAL A O 1
ATOM 632 N N . ARG A 1 83 ? -28.535 -27.022 17.810 1.00 54.19 83 ARG A N 1
ATOM 633 C CA . ARG A 1 83 ? -28.777 -28.290 18.491 1.00 54.19 83 ARG A CA 1
ATOM 634 C C . ARG A 1 83 ? -29.145 -29.367 17.469 1.00 54.19 83 ARG A C 1
ATOM 636 O O . ARG A 1 83 ? -29.989 -29.129 16.617 1.00 54.19 83 ARG A O 1
ATOM 643 N N . GLN A 1 84 ? -28.502 -30.522 17.625 1.00 52.25 84 GLN A N 1
ATOM 644 C CA . GLN A 1 84 ? -29.096 -31.858 17.555 1.00 52.25 84 GLN A CA 1
ATOM 645 C C . GLN A 1 84 ? -30.431 -31.962 16.806 1.00 52.25 84 GLN A C 1
ATOM 647 O O . GLN A 1 84 ? -31.448 -31.515 17.323 1.00 52.25 84 GLN A O 1
ATOM 652 N N . GLU A 1 85 ? -30.458 -32.743 15.729 1.00 46.28 85 GLU A N 1
ATOM 653 C CA . GLU A 1 85 ? -31.563 -33.684 15.583 1.00 46.28 85 GLU A CA 1
ATOM 654 C C . GLU A 1 85 ? -31.029 -35.029 15.086 1.00 46.28 85 GLU A C 1
ATOM 656 O O . GLU A 1 85 ? -30.278 -35.128 14.116 1.00 46.28 85 GLU A O 1
ATOM 661 N N . GLN A 1 86 ? -31.339 -36.046 15.881 1.00 56.19 86 GLN A N 1
ATOM 662 C CA . GLN A 1 86 ? -31.046 -37.451 15.671 1.00 56.19 86 GLN A CA 1
ATOM 663 C C . GLN A 1 86 ? -31.793 -37.954 14.435 1.00 56.19 86 GLN A C 1
ATOM 665 O O . GLN A 1 86 ? -32.963 -37.625 14.268 1.00 56.19 86 GLN A O 1
ATOM 670 N N . VAL A 1 87 ? -31.194 -38.860 13.662 1.00 53.94 87 VAL A N 1
ATOM 671 C CA . VAL A 1 87 ? -31.984 -39.862 12.938 1.00 53.94 87 VAL A CA 1
ATOM 672 C C . VAL A 1 87 ? -31.319 -41.212 13.140 1.00 53.94 87 VAL A C 1
ATOM 674 O O . VAL A 1 87 ? -30.281 -41.522 12.562 1.00 53.94 87 VAL A O 1
ATOM 677 N N . ALA A 1 88 ? -31.930 -41.978 14.038 1.00 46.75 88 ALA A N 1
ATOM 678 C CA . ALA A 1 88 ? -31.856 -43.422 14.041 1.00 46.75 88 ALA A CA 1
ATOM 679 C C . ALA A 1 88 ? -32.484 -43.954 12.748 1.00 46.75 88 ALA A C 1
ATOM 681 O O . ALA A 1 88 ? -33.563 -43.495 12.376 1.00 46.75 88 ALA A O 1
ATOM 682 N N . THR A 1 89 ? -31.839 -44.922 12.103 1.00 54.81 89 THR A N 1
ATOM 683 C CA . THR A 1 89 ? -32.449 -46.103 11.464 1.00 54.81 89 THR A CA 1
ATOM 684 C C . THR A 1 89 ? -31.328 -47.082 11.150 1.00 54.81 89 THR A C 1
ATOM 686 O O . THR A 1 89 ? -30.324 -46.639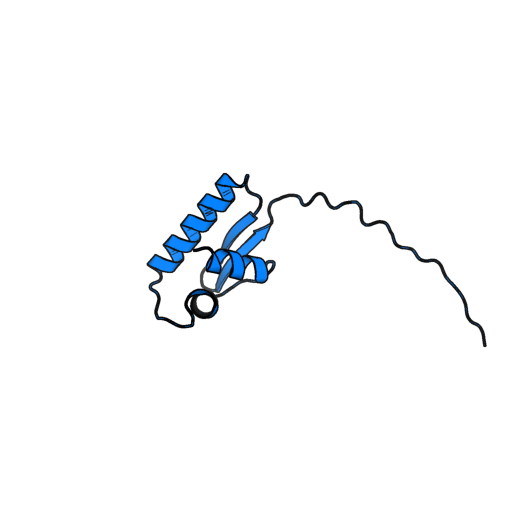 10.550 1.00 54.81 89 THR A O 1
#

Sequence (89 aa):
MMQVLVALARANGAVLSRDELIRQCWGGRIVGDDAINRCVSKVRQLADLGGKAFEIETIPRVGYRLRRTGTCATLPETRQNVRQEQVAT

Secondary structure (DSSP, 8-state):
-HHHHHHHHHTTTPEEPHHHHHHHHHTT----HHHHHHHHHHHHHHHHHTTTSEEEEEETTTEEEEEE-S-------------------

Foldseek 3Di:
DVQLVVVQVVCVFDFAAPQNSCCRVVVRPDDDPVVVVVVLVVVQVVCVVVVVQWDWDADPPGHIHIGGPDPPVPPPPPPPPPDDDDDDD